Protein AF-A0A7R9VWK7-F1 (afdb_monomer_lite)

InterPro domains:
  IPR014729 Rossmann-like alpha/beta/alpha sandwich fold [G3DSA:3.40.50.620] (29-105)

Secondary structure (DSSP, 8-state):
------TTTS-----------S-----PBPTTTSSSBP-EE-TTT--EE-HHHHHHHHHHHHHHHHHHHT---TTB-------S-HHHHHHHHHHHHHHHHH--B-

Foldseek 3Di:
DDPPDQPQVVDDDDDDDDDDDDDDPPQDAFSHPSPHGFDDADPVRRGGHHPVVVLVVVLVVLVCVCVVVVVFAQADADDQDAPPDPVSVVNVVSVVVVCVVPVGYD

Structure (mmCIF, N/CA/C/O backbone):
data_AF-A0A7R9VWK7-F1
#
_entry.id   AF-A0A7R9VWK7-F1
#
loop_
_atom_site.group_PDB
_atom_site.id
_atom_site.type_symbol
_atom_site.label_atom_id
_atom_site.label_alt_id
_atom_site.label_comp_id
_atom_site.label_asym_id
_atom_site.label_entity_id
_atom_site.label_seq_id
_atom_site.pdbx_PDB_ins_code
_atom_site.Cartn_x
_atom_site.Cartn_y
_atom_site.Cartn_z
_atom_site.occupancy
_atom_site.B_iso_or_equiv
_atom_site.auth_seq_id
_atom_site.auth_comp_id
_atom_site.auth_asym_id
_atom_site.auth_atom_id
_atom_site.pdbx_PDB_model_num
ATOM 1 N N . LYS A 1 1 ? 10.349 -20.720 6.430 1.00 35.84 1 LYS A N 1
ATOM 2 C CA . LYS A 1 1 ? 9.315 -21.236 5.499 1.00 35.84 1 LYS A CA 1
ATOM 3 C C . LYS A 1 1 ? 9.645 -20.675 4.122 1.00 35.84 1 LYS A C 1
ATOM 5 O O . LYS A 1 1 ? 10.107 -19.545 4.084 1.00 35.84 1 LYS A O 1
ATOM 10 N N . GLY A 1 2 ? 9.609 -21.522 3.091 1.00 35.81 2 GLY A N 1
ATOM 11 C CA . GLY A 1 2 ? 10.430 -21.427 1.878 1.00 35.81 2 GLY A CA 1
ATOM 12 C C . GLY A 1 2 ? 10.436 -20.064 1.190 1.00 35.81 2 GLY A C 1
ATOM 13 O O . GLY A 1 2 ? 9.394 -19.565 0.791 1.00 35.81 2 GLY A O 1
ATOM 14 N N . SER A 1 3 ? 11.625 -19.485 1.039 1.00 39.44 3 SER A N 1
ATOM 15 C CA . SER A 1 3 ? 11.866 -18.391 0.107 1.00 39.44 3 SER A CA 1
ATOM 16 C C . SER A 1 3 ? 11.981 -18.995 -1.291 1.00 39.44 3 SER A C 1
ATOM 18 O O . SER A 1 3 ? 13.082 -19.320 -1.742 1.00 39.44 3 SER A O 1
ATOM 20 N N . GLU A 1 4 ? 10.845 -19.223 -1.946 1.00 46.38 4 GLU A N 1
ATOM 21 C CA . GLU A 1 4 ? 10.832 -19.404 -3.396 1.00 46.38 4 GLU A CA 1
ATOM 22 C C . GLU A 1 4 ? 11.486 -18.159 -4.001 1.00 46.38 4 GLU A C 1
ATOM 24 O O . GLU A 1 4 ? 11.024 -17.035 -3.792 1.00 46.38 4 GLU A O 1
ATOM 29 N N . LEU A 1 5 ? 12.646 -18.339 -4.641 1.00 49.25 5 LEU A N 1
ATOM 30 C CA . LEU A 1 5 ? 13.332 -17.223 -5.274 1.00 49.25 5 LEU A CA 1
ATOM 31 C C . LEU A 1 5 ? 12.431 -16.677 -6.387 1.00 49.25 5 LEU A C 1
ATOM 33 O O . LEU A 1 5 ? 11.918 -17.464 -7.183 1.00 49.25 5 LEU A O 1
ATOM 37 N N . PRO A 1 6 ? 12.255 -15.351 -6.476 1.00 50.25 6 PRO A N 1
ATOM 38 C CA . PRO A 1 6 ? 11.456 -14.752 -7.525 1.00 50.25 6 PRO A CA 1
ATOM 39 C C . PRO A 1 6 ? 12.010 -15.112 -8.916 1.00 50.25 6 PRO A C 1
ATOM 41 O O . PRO A 1 6 ? 13.232 -15.235 -9.077 1.00 50.25 6 PRO A O 1
ATOM 44 N N . PRO A 1 7 ? 11.145 -15.202 -9.946 1.00 53.53 7 PRO A N 1
ATOM 45 C CA . PRO A 1 7 ? 11.507 -15.663 -11.293 1.00 53.53 7 PRO A CA 1
ATOM 46 C C . PRO A 1 7 ? 12.685 -14.913 -11.937 1.00 53.53 7 PRO A C 1
ATOM 48 O O . PRO A 1 7 ? 13.352 -15.423 -12.835 1.00 53.53 7 PRO A O 1
ATOM 51 N N . CYS A 1 8 ? 12.965 -13.692 -11.475 1.00 54.19 8 CYS A N 1
ATOM 52 C CA . CYS A 1 8 ? 14.045 -12.840 -11.964 1.00 54.19 8 CYS A CA 1
ATOM 53 C C . CYS A 1 8 ? 15.436 -13.173 -11.422 1.00 54.19 8 CYS A C 1
ATOM 55 O O . CYS A 1 8 ? 16.420 -12.795 -12.052 1.00 54.19 8 CYS A O 1
ATOM 57 N N . LEU A 1 9 ? 15.530 -13.851 -10.275 1.00 52.72 9 LEU A N 1
ATOM 58 C CA . LEU A 1 9 ? 16.797 -14.343 -9.727 1.00 52.72 9 LEU A CA 1
ATOM 59 C C . LEU A 1 9 ? 17.155 -15.727 -10.289 1.00 52.72 9 LEU A C 1
ATOM 61 O O . LEU A 1 9 ? 18.248 -16.221 -10.037 1.00 52.72 9 LEU A O 1
ATOM 65 N N . GLN A 1 10 ? 16.248 -16.343 -11.055 1.00 52.50 10 GLN A N 1
ATOM 66 C CA . GLN A 1 10 ? 16.394 -17.699 -11.591 1.00 52.50 10 GLN A CA 1
ATOM 67 C C . GLN A 1 10 ? 16.706 -17.754 -13.093 1.00 52.50 10 GLN A C 1
ATOM 69 O O . GLN A 1 10 ? 16.995 -18.834 -13.605 1.00 52.50 10 GLN A O 1
ATOM 74 N N . ARG A 1 11 ? 16.651 -16.637 -13.827 1.00 48.00 11 ARG A N 1
ATOM 75 C CA . ARG A 1 11 ? 16.864 -16.644 -15.281 1.00 48.00 11 ARG A CA 1
ATOM 76 C C . ARG A 1 11 ? 17.808 -15.547 -15.741 1.00 48.00 11 ARG A C 1
ATOM 78 O O . ARG A 1 11 ? 17.433 -14.387 -15.891 1.00 48.00 11 ARG A O 1
ATOM 85 N N . GLU A 1 12 ? 19.018 -15.974 -16.073 1.00 51.81 12 GLU A N 1
ATOM 86 C CA . GLU A 1 12 ? 19.804 -15.331 -17.115 1.00 51.81 12 GLU A CA 1
ATOM 87 C C . GLU A 1 12 ? 19.197 -15.728 -18.476 1.00 51.81 12 GLU A C 1
ATOM 89 O O . GLU A 1 12 ? 18.876 -16.893 -18.688 1.00 51.81 12 GLU A O 1
ATOM 94 N N . HIS A 1 13 ? 19.070 -14.756 -19.385 1.00 48.81 13 HIS A N 1
ATOM 95 C CA . HIS A 1 13 ? 18.682 -14.889 -20.802 1.00 48.81 13 HIS A CA 1
ATOM 96 C C . HIS A 1 13 ? 17.190 -15.098 -21.139 1.00 48.81 13 HIS A C 1
ATOM 98 O O . HIS A 1 13 ? 16.689 -16.216 -21.137 1.00 48.81 13 HIS A O 1
ATOM 104 N N . GLN A 1 14 ? 16.509 -14.025 -21.578 1.00 42.03 14 GLN A N 1
ATOM 105 C CA . GLN A 1 14 ? 16.164 -13.813 -23.004 1.00 42.03 14 GLN A CA 1
ATOM 106 C C . GLN A 1 14 ? 15.502 -12.430 -23.228 1.00 42.03 14 GLN A C 1
ATOM 108 O O . GLN A 1 14 ? 14.671 -12.024 -22.415 1.00 42.03 14 GLN A O 1
ATOM 113 N N . PRO A 1 15 ? 15.840 -11.688 -24.303 1.00 46.00 15 PRO A N 1
ATOM 114 C CA . PRO A 1 15 ? 15.270 -10.374 -24.576 1.00 46.00 15 PRO A CA 1
ATOM 115 C C . PRO A 1 15 ? 13.939 -10.507 -25.330 1.00 46.00 15 PRO A C 1
ATOM 117 O O . PRO A 1 15 ? 13.871 -11.119 -26.394 1.00 46.00 15 PRO A O 1
ATOM 120 N N . VAL A 1 16 ? 12.877 -9.905 -24.795 1.00 47.22 16 VAL A N 1
ATOM 121 C CA . VAL A 1 16 ? 11.613 -9.703 -25.516 1.00 47.22 16 VAL A CA 1
ATOM 122 C C . VAL A 1 16 ? 11.771 -8.519 -26.467 1.00 47.22 16 VAL A C 1
ATOM 124 O O . VAL A 1 16 ? 11.961 -7.379 -26.048 1.00 47.22 16 VAL A O 1
ATOM 127 N N . ALA A 1 17 ? 11.734 -8.821 -27.761 1.00 46.00 17 ALA A N 1
ATOM 128 C CA . ALA A 1 17 ? 11.810 -7.868 -28.854 1.00 46.00 17 ALA A CA 1
A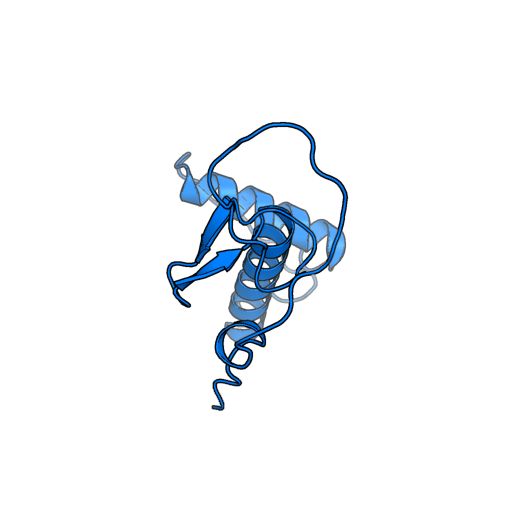TOM 129 C C . ALA A 1 17 ? 10.537 -7.011 -28.939 1.00 46.00 17 ALA A C 1
ATOM 131 O O . ALA A 1 17 ? 9.459 -7.557 -29.169 1.00 46.00 17 ALA A O 1
ATOM 132 N N . ARG A 1 18 ? 10.676 -5.682 -28.821 1.00 44.88 18 ARG A N 1
ATOM 133 C CA . ARG A 1 18 ? 9.790 -4.666 -29.421 1.00 44.88 18 ARG A CA 1
ATOM 134 C C . ARG A 1 18 ? 10.606 -3.415 -29.783 1.00 44.88 18 ARG A C 1
ATOM 136 O O . ARG A 1 18 ? 11.588 -3.102 -29.118 1.00 44.88 18 ARG A O 1
ATOM 143 N N . GLU A 1 19 ? 10.213 -2.800 -30.894 1.00 43.78 19 GLU A N 1
ATOM 144 C CA . GLU A 1 19 ? 10.957 -1.922 -31.816 1.00 43.78 19 GLU A CA 1
ATOM 145 C C . GLU A 1 19 ? 11.718 -0.712 -31.218 1.00 43.78 19 GLU A C 1
ATOM 147 O O . GLU A 1 19 ? 11.338 -0.188 -30.168 1.00 43.78 19 GLU A O 1
ATOM 152 N N . PRO A 1 20 ? 12.787 -0.227 -31.894 1.00 53.62 20 PRO A N 1
ATOM 153 C CA . PRO A 1 20 ? 13.665 0.815 -31.382 1.00 53.62 20 PRO A CA 1
ATOM 154 C C . PRO A 1 20 ? 13.166 2.209 -31.782 1.00 53.62 20 PRO A C 1
ATOM 156 O O . PRO A 1 20 ? 13.239 2.604 -32.942 1.00 53.62 20 PRO A O 1
ATOM 159 N N . SER A 1 21 ? 12.740 3.011 -30.809 1.00 41.78 21 SER A N 1
ATOM 160 C CA . SER A 1 21 ? 12.761 4.465 -30.966 1.00 41.78 21 SER A CA 1
ATOM 161 C C . SER A 1 21 ? 13.245 5.127 -29.680 1.00 41.78 21 SER A C 1
ATOM 163 O O . SER A 1 21 ? 12.676 4.936 -28.608 1.00 41.78 21 SER A O 1
ATOM 165 N N . ALA A 1 22 ? 14.319 5.900 -29.841 1.00 44.16 22 ALA A N 1
ATOM 166 C CA . ALA A 1 22 ? 14.987 6.773 -28.880 1.00 44.16 22 ALA A CA 1
ATOM 167 C C . ALA A 1 22 ? 15.871 6.116 -27.792 1.00 44.16 22 ALA A C 1
ATOM 169 O O . ALA A 1 22 ? 15.443 5.621 -26.752 1.00 44.16 22 ALA A O 1
ATOM 170 N N . MET A 1 23 ? 17.170 6.234 -28.064 1.00 45.72 23 MET A N 1
ATOM 171 C CA . MET A 1 23 ? 18.351 6.045 -27.225 1.00 45.72 23 MET A CA 1
ATOM 172 C C . MET A 1 23 ? 18.188 6.607 -25.794 1.00 45.72 23 MET A C 1
ATOM 174 O O . MET A 1 23 ? 18.311 7.805 -25.559 1.00 45.72 23 MET A O 1
ATOM 178 N N . ALA A 1 24 ? 17.938 5.726 -24.825 1.00 47.62 24 ALA A N 1
ATOM 179 C CA . ALA A 1 24 ? 17.998 5.994 -23.385 1.00 47.62 24 ALA A CA 1
ATOM 180 C C . ALA A 1 24 ? 18.632 4.769 -22.692 1.00 47.62 24 ALA A C 1
ATOM 182 O O . ALA A 1 24 ? 18.458 3.656 -23.195 1.00 47.62 24 ALA A O 1
ATOM 183 N N . PRO A 1 25 ? 19.370 4.928 -21.573 1.00 44.16 25 PRO A N 1
ATOM 184 C CA . PRO A 1 25 ? 20.126 3.838 -20.952 1.00 44.16 25 PRO A CA 1
ATOM 185 C C . PRO A 1 25 ? 19.207 2.646 -20.673 1.00 44.16 25 PRO A C 1
ATOM 187 O O . PRO A 1 25 ? 18.051 2.850 -20.297 1.00 44.16 25 PRO A O 1
ATOM 190 N N . THR A 1 26 ? 19.712 1.425 -20.890 1.00 56.44 26 THR A N 1
ATOM 191 C CA . THR A 1 26 ? 19.028 0.127 -20.723 1.00 56.44 26 THR A CA 1
ATOM 192 C C . THR A 1 26 ? 18.221 0.077 -19.431 1.00 56.44 26 THR A C 1
ATOM 194 O O . THR A 1 26 ? 18.705 -0.332 -18.373 1.00 56.44 26 THR A O 1
ATOM 197 N N . ALA A 1 27 ? 16.975 0.530 -19.505 1.00 62.69 27 ALA A N 1
ATOM 198 C CA . ALA A 1 27 ? 16.072 0.516 -18.378 1.00 62.69 27 ALA A CA 1
ATOM 199 C C . ALA A 1 27 ? 15.669 -0.936 -18.164 1.00 62.69 27 ALA A C 1
ATOM 201 O O . ALA A 1 27 ? 15.006 -1.532 -19.012 1.00 62.69 27 ALA A O 1
ATOM 202 N N . ARG A 1 28 ? 16.118 -1.504 -17.045 1.00 76.88 28 ARG A N 1
ATOM 203 C CA . ARG A 1 28 ? 15.762 -2.861 -16.627 1.00 76.88 28 ARG A CA 1
ATOM 204 C C . ARG A 1 28 ? 14.234 -2.991 -16.628 1.00 76.88 28 ARG A C 1
ATOM 206 O O . ARG A 1 28 ? 13.539 -2.082 -16.177 1.00 76.88 28 ARG A O 1
ATOM 213 N N . LEU A 1 29 ? 13.715 -4.098 -17.149 1.00 85.25 29 LEU A N 1
ATOM 214 C CA . LEU A 1 29 ? 12.289 -4.420 -17.089 1.00 85.25 29 LEU A CA 1
ATOM 215 C C . LEU A 1 29 ? 11.919 -4.907 -15.682 1.00 85.25 29 LEU A C 1
ATOM 217 O O . LEU A 1 29 ? 12.782 -5.307 -14.898 1.00 85.25 29 LEU A O 1
ATOM 221 N N . CYS A 1 30 ? 10.635 -4.830 -15.348 1.00 84.94 30 CYS A N 1
ATOM 222 C CA . CYS A 1 30 ? 10.105 -5.313 -14.083 1.00 84.94 30 CYS A CA 1
ATOM 223 C C . CYS A 1 30 ? 10.320 -6.822 -13.949 1.00 84.94 30 CYS A C 1
ATOM 225 O O . CYS A 1 30 ? 9.947 -7.578 -14.838 1.00 84.94 30 CYS A O 1
ATOM 227 N N . CYS A 1 31 ? 10.832 -7.268 -12.804 1.00 82.62 31 CYS A N 1
ATOM 228 C CA . CYS A 1 31 ? 11.014 -8.689 -12.522 1.00 82.62 31 CYS A CA 1
ATOM 229 C C . CYS A 1 31 ? 9.720 -9.498 -12.368 1.00 82.62 31 CYS A C 1
ATOM 231 O O . CYS A 1 31 ? 9.758 -10.711 -12.533 1.00 82.62 31 CYS A O 1
ATOM 233 N N . ILE A 1 32 ? 8.610 -8.844 -12.015 1.00 83.56 32 ILE A N 1
ATOM 234 C CA . ILE A 1 32 ? 7.328 -9.501 -11.739 1.00 83.56 32 ILE A CA 1
ATOM 235 C C . ILE A 1 32 ? 6.539 -9.686 -13.035 1.00 83.56 32 ILE A C 1
ATOM 237 O O . ILE A 1 32 ? 6.110 -10.793 -13.332 1.00 83.56 32 ILE A O 1
ATOM 241 N N . CYS A 1 33 ? 6.350 -8.614 -13.816 1.00 83.19 33 CY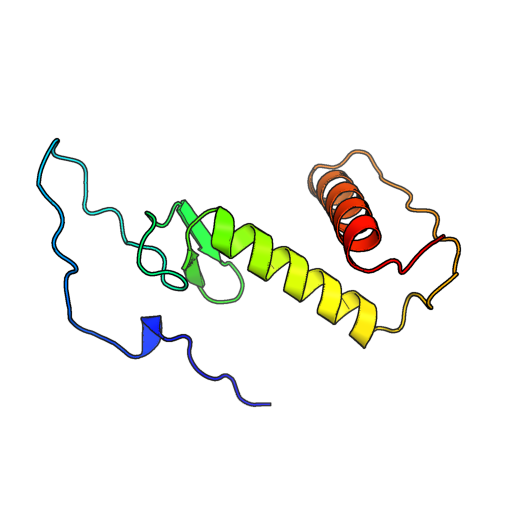S A N 1
ATOM 242 C CA . CYS A 1 33 ? 5.559 -8.688 -15.046 1.00 83.19 33 CYS A CA 1
ATOM 243 C C . CYS A 1 33 ? 6.380 -8.830 -16.331 1.00 83.19 33 CYS A C 1
ATOM 245 O O . CYS A 1 33 ? 5.810 -9.182 -17.351 1.00 83.19 33 CYS A O 1
ATOM 247 N N . GLY A 1 34 ? 7.677 -8.507 -16.343 1.00 80.69 34 GLY A N 1
ATOM 248 C CA . GLY A 1 34 ? 8.515 -8.562 -17.551 1.00 80.69 34 GLY A CA 1
ATOM 249 C C . GLY A 1 34 ? 8.164 -7.554 -18.658 1.00 80.69 34 GLY A C 1
ATOM 250 O O . GLY A 1 34 ? 8.939 -7.397 -19.592 1.00 80.69 34 GLY A O 1
ATOM 251 N N . GLU A 1 35 ? 7.040 -6.844 -18.555 1.00 80.69 35 GLU A N 1
ATOM 252 C CA . GLU A 1 35 ? 6.515 -5.982 -19.622 1.00 80.69 35 GLU A CA 1
ATOM 253 C C . GLU A 1 35 ? 6.849 -4.497 -19.424 1.00 80.69 35 GLU A C 1
ATOM 255 O O . GLU A 1 35 ? 7.204 -3.790 -20.365 1.00 80.69 35 GLU A O 1
ATOM 260 N N . ALA A 1 36 ? 6.742 -4.000 -18.190 1.00 83.94 36 ALA A N 1
ATOM 261 C CA . ALA A 1 36 ? 6.921 -2.584 -17.881 1.00 83.94 36 ALA A CA 1
ATOM 262 C C . ALA A 1 36 ? 8.356 -2.270 -17.434 1.00 83.94 36 ALA A C 1
ATOM 264 O O . ALA A 1 36 ? 9.014 -3.090 -16.794 1.00 83.94 36 ALA A O 1
ATOM 265 N N . ARG A 1 37 ? 8.828 -1.040 -17.686 1.00 85.94 37 ARG A N 1
ATOM 266 C CA . ARG A 1 37 ? 10.126 -0.560 -17.174 1.00 85.94 37 ARG A CA 1
ATOM 267 C C . ARG A 1 37 ? 10.121 -0.576 -15.642 1.00 85.94 37 ARG A C 1
ATOM 269 O O . ARG A 1 37 ? 9.180 -0.085 -15.010 1.00 85.94 37 ARG A O 1
ATOM 276 N N . ALA A 1 38 ? 11.172 -1.129 -15.044 1.00 85.69 38 ALA A N 1
ATOM 277 C CA . ALA A 1 38 ? 11.365 -1.069 -13.606 1.00 85.69 38 ALA A CA 1
ATOM 278 C C . ALA A 1 38 ? 11.582 0.388 -13.187 1.00 85.69 38 ALA A C 1
ATOM 280 O O . ALA A 1 38 ? 12.395 1.105 -13.768 1.00 85.69 38 ALA A O 1
ATOM 281 N N . ALA A 1 39 ? 10.825 0.820 -12.185 1.00 85.94 39 ALA A N 1
ATOM 282 C CA . ALA A 1 39 ? 10.827 2.195 -11.702 1.00 85.94 39 ALA A CA 1
ATOM 283 C C . ALA A 1 39 ? 11.485 2.321 -10.325 1.00 85.94 39 ALA A C 1
ATOM 285 O O . ALA A 1 39 ? 11.892 3.412 -9.940 1.00 85.94 39 ALA A O 1
ATOM 286 N N . LEU A 1 40 ? 11.546 1.225 -9.566 1.00 86.56 40 LEU A N 1
ATOM 287 C CA . LEU A 1 40 ? 11.960 1.237 -8.170 1.00 86.56 40 LEU A CA 1
ATOM 288 C C . LEU A 1 40 ? 12.482 -0.134 -7.732 1.00 86.56 40 LEU A C 1
ATOM 290 O O . LEU A 1 40 ? 12.155 -1.165 -8.326 1.00 86.56 40 LEU A O 1
ATOM 294 N N . ARG A 1 41 ? 13.341 -0.123 -6.709 1.00 84.12 41 ARG A N 1
ATOM 295 C CA . ARG A 1 41 ? 13.915 -1.323 -6.094 1.00 84.12 41 ARG A CA 1
ATOM 296 C C . ARG A 1 41 ? 13.236 -1.593 -4.765 1.00 84.12 41 ARG A C 1
ATOM 298 O O . ARG A 1 41 ? 13.152 -0.695 -3.930 1.00 84.12 41 ARG A O 1
ATOM 305 N N . ARG A 1 42 ? 12.757 -2.818 -4.566 1.00 81.88 42 ARG A N 1
ATOM 306 C CA . ARG A 1 42 ? 12.128 -3.215 -3.305 1.00 81.88 42 ARG A CA 1
ATOM 307 C C . ARG A 1 42 ? 13.193 -3.306 -2.206 1.00 81.88 42 ARG A C 1
ATOM 309 O O . ARG A 1 42 ? 14.189 -3.990 -2.416 1.00 81.88 42 ARG A O 1
ATOM 316 N N . PRO A 1 43 ? 13.003 -2.680 -1.033 1.00 75.81 43 PRO A N 1
ATOM 317 C CA . PRO A 1 43 ? 14.008 -2.694 0.031 1.00 75.81 43 PRO A CA 1
ATOM 318 C C . PRO A 1 43 ? 14.151 -4.062 0.717 1.00 75.81 43 PRO A C 1
ATOM 320 O O . PRO A 1 43 ? 15.238 -4.392 1.171 1.00 75.81 43 PRO A O 1
ATOM 323 N N . LYS A 1 44 ? 13.080 -4.872 0.771 1.00 72.88 44 LYS A N 1
ATOM 324 C CA . LYS A 1 44 ? 13.113 -6.215 1.383 1.00 72.88 44 LYS A CA 1
ATOM 325 C C . LYS A 1 44 ? 13.814 -7.264 0.512 1.00 72.88 44 LYS A C 1
ATOM 327 O O . LYS A 1 44 ? 14.502 -8.128 1.037 1.00 72.88 44 LYS A O 1
ATOM 332 N N . THR A 1 45 ? 13.618 -7.205 -0.805 1.00 76.19 45 THR A N 1
ATOM 333 C CA . THR A 1 45 ? 14.031 -8.265 -1.745 1.00 76.19 45 THR A CA 1
ATOM 334 C C . THR A 1 45 ? 15.071 -7.805 -2.771 1.00 76.19 45 THR A C 1
ATOM 336 O O . THR A 1 45 ? 15.563 -8.612 -3.551 1.00 76.19 45 THR A O 1
ATOM 339 N N . PHE A 1 46 ? 15.411 -6.510 -2.793 1.00 79.00 46 PHE A N 1
ATOM 340 C CA . PHE A 1 46 ? 16.289 -5.856 -3.780 1.00 79.00 46 PHE A CA 1
ATOM 341 C C . PHE A 1 46 ? 15.843 -5.996 -5.246 1.00 79.00 46 PHE A C 1
ATOM 343 O O . PHE A 1 46 ? 16.584 -5.684 -6.180 1.00 79.00 46 PHE A O 1
ATOM 350 N N . GLU A 1 47 ? 14.593 -6.392 -5.460 1.00 81.25 47 GLU A N 1
ATOM 351 C CA . GLU A 1 47 ? 14.011 -6.621 -6.774 1.00 81.25 47 GLU A CA 1
ATOM 352 C C . GLU A 1 47 ? 13.667 -5.323 -7.508 1.00 81.25 47 GLU A C 1
ATOM 354 O O . GLU A 1 47 ? 13.137 -4.380 -6.920 1.00 81.25 47 GLU A O 1
ATOM 359 N N . GLN A 1 48 ? 13.908 -5.292 -8.819 1.00 84.88 48 GLN A N 1
ATOM 360 C CA . GLN A 1 48 ? 13.567 -4.164 -9.690 1.00 84.88 48 GLN A CA 1
ATOM 361 C C . GLN A 1 48 ? 12.155 -4.330 -10.252 1.00 84.88 48 GLN A C 1
ATOM 363 O O . GLN A 1 48 ? 11.919 -5.160 -11.129 1.00 84.88 48 GLN A O 1
ATOM 368 N N . VAL A 1 49 ? 11.217 -3.513 -9.782 1.00 88.69 49 VAL A N 1
ATOM 369 C CA . VAL A 1 49 ? 9.792 -3.629 -10.116 1.00 88.69 49 VAL A CA 1
ATOM 370 C C . VAL A 1 49 ? 9.244 -2.351 -10.746 1.00 88.69 49 VAL A C 1
ATOM 372 O O . VAL A 1 49 ? 9.759 -1.250 -10.535 1.00 88.69 49 VAL A O 1
ATOM 375 N N . CYS A 1 50 ? 8.192 -2.483 -11.554 1.00 89.81 50 CYS A N 1
ATOM 376 C CA . CYS A 1 50 ? 7.414 -1.338 -12.017 1.00 89.81 50 CYS A CA 1
ATOM 377 C C . CYS A 1 50 ? 6.487 -0.833 -10.896 1.00 89.81 50 CYS A C 1
ATOM 379 O O . CYS A 1 50 ? 6.240 -1.528 -9.909 1.00 89.81 50 CYS A O 1
ATOM 381 N N . ARG A 1 51 ? 5.936 0.375 -11.066 1.00 87.81 51 ARG A N 1
ATOM 382 C CA . ARG A 1 51 ? 5.025 0.989 -10.082 1.00 87.81 51 ARG A CA 1
ATOM 383 C C . ARG A 1 51 ? 3.789 0.126 -9.804 1.00 87.81 51 ARG A C 1
ATOM 385 O O . ARG A 1 51 ? 3.441 -0.068 -8.650 1.00 87.81 51 ARG A O 1
ATOM 392 N N . GLY A 1 52 ? 3.164 -0.431 -10.844 1.00 87.31 52 GLY A N 1
ATOM 393 C CA . GLY A 1 52 ? 1.946 -1.238 -10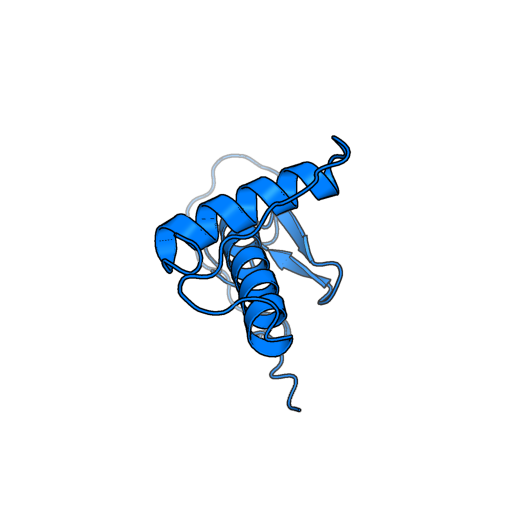.700 1.00 87.31 52 GLY A CA 1
ATOM 394 C C . GLY A 1 52 ? 2.167 -2.526 -9.905 1.00 87.31 52 GLY A C 1
ATOM 395 O O . GLY A 1 52 ? 1.422 -2.808 -8.971 1.00 87.31 52 GLY A O 1
ATOM 396 N N . CYS A 1 53 ? 3.225 -3.277 -10.227 1.00 86.56 53 CYS A N 1
ATOM 397 C CA . CYS A 1 53 ? 3.576 -4.484 -9.478 1.00 86.56 53 CYS A CA 1
ATOM 398 C C . CYS A 1 53 ? 3.977 -4.169 -8.035 1.00 86.56 53 CYS A C 1
ATOM 400 O O . CYS A 1 53 ? 3.685 -4.955 -7.142 1.00 86.56 53 CYS A O 1
ATOM 402 N N . PHE A 1 54 ? 4.603 -3.016 -7.794 1.00 88.38 54 PHE A N 1
ATOM 403 C CA . PHE A 1 54 ? 4.907 -2.573 -6.439 1.00 88.38 54 PHE A CA 1
ATOM 404 C C . PHE A 1 54 ? 3.661 -2.264 -5.623 1.00 88.38 54 PHE A C 1
ATOM 406 O O . PHE A 1 54 ? 3.581 -2.736 -4.498 1.00 88.38 54 PHE A O 1
ATOM 413 N N . TYR A 1 55 ? 2.694 -1.523 -6.174 1.00 86.88 55 TYR A N 1
ATOM 414 C CA . TYR A 1 55 ? 1.455 -1.227 -5.453 1.00 86.88 55 TYR A CA 1
ATOM 415 C C . TYR A 1 55 ? 0.706 -2.504 -5.082 1.00 86.88 55 TYR A C 1
ATOM 417 O O . TYR A 1 55 ? 0.322 -2.647 -3.931 1.00 86.88 55 TYR A O 1
ATOM 425 N N . ARG A 1 56 ? 0.596 -3.465 -6.009 1.00 85.81 56 ARG A N 1
ATOM 426 C CA . ARG A 1 56 ? -0.033 -4.767 -5.728 1.00 85.81 56 ARG A CA 1
ATOM 427 C C . ARG A 1 56 ? 0.704 -5.539 -4.637 1.00 85.81 56 ARG A C 1
ATOM 429 O O . ARG A 1 56 ? 0.109 -5.864 -3.625 1.00 85.81 56 ARG A O 1
ATOM 436 N N . ALA A 1 57 ? 2.013 -5.742 -4.796 1.00 86.38 57 ALA A N 1
ATOM 437 C CA . ALA A 1 57 ? 2.805 -6.464 -3.801 1.00 86.38 57 ALA A CA 1
ATOM 438 C C . ALA A 1 57 ? 2.789 -5.774 -2.425 1.00 86.38 57 ALA A C 1
ATOM 440 O O . ALA A 1 57 ? 2.830 -6.438 -1.397 1.0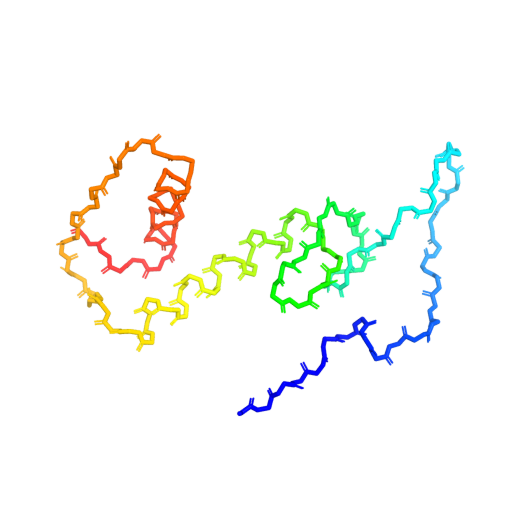0 86.38 57 ALA A O 1
ATOM 441 N N . PHE A 1 58 ? 2.744 -4.441 -2.395 1.00 86.38 58 PHE A N 1
ATOM 442 C CA . PHE A 1 58 ? 2.630 -3.671 -1.162 1.00 86.38 58 PHE A CA 1
ATOM 443 C C . PHE A 1 58 ? 1.249 -3.828 -0.510 1.00 86.38 58 PHE A C 1
ATOM 445 O O . PHE A 1 58 ? 1.176 -4.070 0.691 1.00 86.38 58 PHE A O 1
ATOM 452 N N . GLU A 1 59 ? 0.169 -3.721 -1.287 1.00 85.56 59 GLU A N 1
ATOM 453 C CA . GLU A 1 59 ? -1.206 -3.967 -0.831 1.00 85.56 59 GLU A CA 1
ATOM 454 C C . GLU A 1 59 ? -1.362 -5.389 -0.266 1.00 85.56 59 GLU A C 1
ATOM 456 O O . GLU A 1 59 ? -1.929 -5.552 0.815 1.00 85.56 59 GLU A O 1
ATOM 461 N N . ASP A 1 60 ? -0.791 -6.391 -0.940 1.00 85.00 60 ASP A N 1
ATOM 462 C CA . ASP A 1 60 ? -0.822 -7.795 -0.516 1.00 85.00 60 ASP A CA 1
ATOM 463 C C . ASP A 1 60 ? -0.043 -8.022 0.790 1.00 85.00 60 ASP A C 1
ATOM 465 O O . ASP A 1 60 ? -0.554 -8.665 1.705 1.00 85.00 60 ASP A O 1
ATOM 469 N N . GLU A 1 61 ? 1.158 -7.449 0.938 1.00 86.88 61 GLU A N 1
ATOM 470 C CA . GLU A 1 61 ? 1.927 -7.537 2.192 1.00 86.88 61 GLU A CA 1
ATOM 471 C C . GLU A 1 61 ? 1.192 -6.886 3.371 1.00 86.88 61 GLU A C 1
ATOM 473 O O . GLU A 1 61 ? 1.225 -7.394 4.499 1.00 86.88 61 GLU A O 1
ATOM 478 N N . VAL A 1 62 ? 0.534 -5.749 3.126 1.00 84.75 62 VAL A N 1
ATOM 479 C CA . VAL A 1 62 ? -0.289 -5.072 4.133 1.00 84.75 62 VAL A CA 1
ATOM 480 C C . VAL A 1 62 ? -1.481 -5.952 4.504 1.00 84.75 62 VAL A C 1
ATOM 482 O O . VAL A 1 62 ? -1.741 -6.144 5.692 1.00 84.75 62 VAL A O 1
ATOM 485 N N . HIS A 1 63 ? -2.163 -6.537 3.519 1.00 83.31 63 HIS A N 1
ATOM 486 C CA . HIS A 1 63 ? -3.267 -7.463 3.751 1.00 83.31 63 HIS A CA 1
ATOM 487 C C . HIS A 1 63 ? -2.838 -8.683 4.578 1.00 83.31 63 HIS A C 1
ATOM 489 O O . HIS A 1 63 ? -3.469 -8.982 5.594 1.00 83.31 63 HIS A O 1
ATOM 495 N N . GLU A 1 64 ? -1.742 -9.345 4.203 1.00 85.31 64 GLU A N 1
ATOM 496 C CA . GLU A 1 64 ? -1.209 -10.504 4.925 1.00 85.31 64 GLU A CA 1
ATOM 497 C C . GLU A 1 64 ? -0.835 -10.142 6.365 1.00 85.31 64 GLU A C 1
ATOM 499 O O . GLU A 1 64 ? -1.156 -10.881 7.294 1.00 85.31 64 GLU A O 1
ATOM 504 N N . THR A 1 65 ? -0.226 -8.973 6.580 1.00 86.69 65 THR A N 1
ATOM 505 C CA . THR A 1 65 ? 0.121 -8.501 7.928 1.00 86.69 65 THR A CA 1
ATOM 506 C C . THR A 1 65 ? -1.131 -8.277 8.781 1.00 86.69 65 THR A C 1
ATOM 508 O O . THR A 1 65 ? -1.161 -8.665 9.950 1.00 86.69 65 THR A O 1
ATOM 511 N N . ILE A 1 66 ? -2.186 -7.684 8.217 1.00 82.12 66 ILE A N 1
ATOM 512 C CA . ILE A 1 66 ? -3.455 -7.435 8.920 1.00 82.12 66 ILE A CA 1
ATOM 513 C C . ILE A 1 66 ? -4.162 -8.749 9.269 1.00 82.12 66 ILE A C 1
ATOM 515 O O . ILE A 1 66 ? -4.589 -8.938 10.408 1.00 82.12 66 ILE A O 1
ATOM 519 N N . VAL A 1 67 ? -4.266 -9.671 8.309 1.00 82.25 67 VAL A N 1
ATOM 520 C CA . VAL A 1 67 ? -4.926 -10.970 8.517 1.00 82.25 67 VAL A CA 1
ATOM 521 C C . VAL A 1 67 ? -4.115 -11.846 9.468 1.00 82.25 67 VAL A C 1
ATOM 523 O O . VAL A 1 67 ? -4.680 -12.442 10.381 1.00 82.25 67 VAL A O 1
ATOM 526 N N . GLY A 1 68 ? -2.794 -11.889 9.299 1.00 82.50 68 GLY A N 1
ATOM 527 C CA . GLY A 1 68 ? -1.886 -12.675 10.132 1.00 82.50 68 GLY A CA 1
ATOM 528 C C . GLY A 1 68 ? -1.790 -12.169 11.571 1.00 82.50 68 GLY A C 1
ATOM 529 O O . GLY A 1 68 ? -1.647 -12.973 12.489 1.00 82.50 68 GLY A O 1
ATOM 530 N N . SER A 1 69 ? -1.917 -10.857 11.789 1.00 82.81 69 SER A N 1
ATOM 531 C CA . SER A 1 69 ? -2.019 -10.285 13.140 1.00 82.81 69 SER A CA 1
ATOM 532 C C . SER A 1 69 ? -3.409 -10.443 13.761 1.00 82.81 69 SER A C 1
ATOM 534 O O . SER A 1 69 ? -3.548 -10.268 14.970 1.00 82.81 69 SER A O 1
ATOM 536 N N . GLY A 1 70 ? -4.436 -10.777 12.967 1.00 75.19 70 GLY A N 1
ATOM 537 C CA . GLY A 1 70 ? -5.817 -10.898 13.437 1.00 75.19 70 GLY A CA 1
ATOM 538 C C . GLY A 1 70 ? -6.361 -9.596 14.028 1.00 75.19 70 GLY A C 1
ATOM 539 O O . GLY A 1 70 ? -7.230 -9.637 14.898 1.00 75.19 70 GLY A O 1
ATOM 540 N N . MET A 1 71 ? -5.818 -8.451 13.596 1.00 71.69 71 MET A N 1
ATOM 541 C CA . MET A 1 71 ? -6.061 -7.154 14.234 1.00 71.69 71 MET A CA 1
ATOM 542 C C . MET A 1 71 ? -7.504 -6.666 14.048 1.00 71.69 71 MET A C 1
ATOM 544 O O . MET A 1 71 ? -7.995 -5.908 14.881 1.00 71.69 71 MET A O 1
ATOM 548 N N . PHE A 1 72 ? -8.184 -7.122 12.989 1.00 72.00 72 PHE A N 1
ATOM 549 C CA . PHE A 1 72 ? -9.566 -6.765 12.667 1.00 72.00 72 PHE A CA 1
ATOM 550 C C . PHE A 1 72 ? -10.390 -8.004 12.323 1.00 72.00 72 PHE A C 1
ATOM 552 O O . PHE A 1 72 ? -9.899 -8.935 11.674 1.00 72.00 72 PHE A O 1
ATOM 559 N N . ARG A 1 73 ? -11.664 -7.999 12.711 1.00 68.56 73 ARG A N 1
ATOM 560 C CA . ARG A 1 73 ? -12.669 -8.969 12.273 1.00 68.56 73 ARG A CA 1
ATOM 561 C C . ARG A 1 73 ? -13.634 -8.309 11.300 1.00 68.56 73 ARG A C 1
ATOM 563 O O . ARG A 1 73 ? -13.843 -7.099 11.330 1.00 68.56 73 ARG A O 1
ATOM 570 N N . ARG A 1 74 ? -14.245 -9.128 10.441 1.00 69.31 74 ARG A N 1
ATOM 571 C CA . ARG A 1 74 ? -15.312 -8.665 9.550 1.00 69.31 74 ARG A CA 1
ATOM 572 C C . ARG A 1 74 ? -16.447 -8.054 10.374 1.00 69.31 74 ARG A C 1
ATOM 574 O O . ARG A 1 74 ? -17.031 -8.754 11.198 1.00 69.31 74 ARG A O 1
ATOM 581 N N . GLY A 1 75 ? -16.736 -6.776 10.135 1.00 72.12 75 GLY A N 1
ATOM 582 C CA . GLY A 1 75 ? -17.772 -6.012 10.839 1.00 72.12 75 GLY A CA 1
ATOM 583 C C . GLY A 1 75 ? -17.272 -5.168 12.017 1.00 72.12 75 GLY A C 1
ATOM 584 O O . GLY A 1 75 ? -18.080 -4.481 12.642 1.00 72.12 75 GLY A O 1
ATOM 585 N N . ASP A 1 76 ? -15.970 -5.175 12.317 1.00 73.38 76 ASP A N 1
ATOM 586 C CA . ASP A 1 76 ? -15.403 -4.261 13.310 1.00 73.38 76 ASP A CA 1
ATOM 587 C C . ASP A 1 76 ? -15.391 -2.822 12.784 1.00 73.38 76 ASP A C 1
ATOM 589 O O . ASP A 1 76 ? -15.178 -2.583 11.597 1.00 73.38 76 ASP A O 1
ATOM 593 N N . ARG A 1 77 ? -15.568 -1.850 13.687 1.00 71.75 77 ARG A N 1
ATOM 594 C CA . ARG A 1 77 ? -15.378 -0.422 13.398 1.00 71.75 77 ARG A CA 1
ATOM 595 C C . ARG A 1 77 ? -13.985 0.002 13.829 1.00 71.75 77 ARG A C 1
ATOM 597 O O . ARG A 1 77 ? -13.680 0.022 15.020 1.00 71.75 77 ARG A O 1
ATOM 604 N N . VAL A 1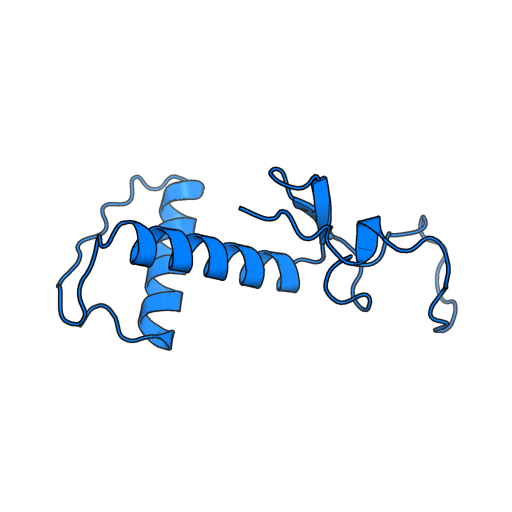 78 ? -13.152 0.369 12.864 1.00 73.94 78 VAL A N 1
ATOM 605 C CA . VAL A 1 78 ? -11.742 0.698 13.096 1.00 73.94 78 VAL A CA 1
ATOM 606 C C . VAL A 1 78 ? -11.522 2.193 12.899 1.00 73.94 78 VAL A C 1
ATOM 608 O O . VAL A 1 78 ? -11.708 2.718 11.804 1.00 73.94 78 VAL A O 1
ATOM 611 N N . ALA A 1 79 ? -11.090 2.883 13.955 1.00 77.50 79 ALA A N 1
ATOM 612 C CA . ALA A 1 79 ? -10.655 4.272 13.867 1.00 77.50 79 ALA A CA 1
ATOM 613 C C . ALA A 1 79 ? -9.152 4.329 13.559 1.00 77.50 79 ALA A C 1
ATOM 615 O O . ALA A 1 79 ? -8.336 3.807 14.318 1.00 77.50 79 ALA A O 1
ATOM 616 N N . VAL A 1 80 ? -8.777 4.983 12.458 1.00 76.25 80 VAL A N 1
ATOM 617 C CA . VAL A 1 80 ? -7.372 5.156 12.061 1.00 76.25 80 VAL A CA 1
ATOM 618 C C . VAL A 1 80 ? -6.936 6.585 12.369 1.00 76.25 80 VAL A C 1
ATOM 620 O O . VAL A 1 80 ? -7.317 7.529 11.680 1.00 76.25 80 VAL A O 1
ATOM 623 N N . GLY A 1 81 ? -6.128 6.751 13.416 1.00 78.50 81 GLY A N 1
ATOM 624 C CA . GLY A 1 81 ? -5.486 8.025 13.730 1.00 78.50 81 GLY A CA 1
ATOM 625 C C . GLY A 1 81 ? -4.235 8.227 12.878 1.00 78.50 81 GLY A C 1
ATOM 626 O O . GLY A 1 81 ? -3.261 7.493 13.031 1.00 78.50 81 GLY A O 1
ATOM 627 N N . VAL A 1 82 ? -4.240 9.225 11.995 1.00 83.81 82 VAL A N 1
ATOM 628 C CA . VAL A 1 82 ? -3.077 9.584 11.168 1.00 83.81 82 VAL A CA 1
ATOM 629 C C . VAL A 1 82 ? -2.446 10.888 11.628 1.00 83.81 82 VAL A C 1
ATOM 631 O O . VAL A 1 82 ? -3.106 11.913 11.740 1.00 83.81 82 VAL A O 1
ATOM 634 N N . SER A 1 83 ? -1.129 10.859 11.831 1.00 81.75 83 SER A N 1
ATOM 635 C CA . SER A 1 83 ? -0.323 12.014 12.246 1.00 81.75 83 SER A CA 1
ATOM 636 C C . SER A 1 83 ? -0.066 13.049 11.138 1.00 81.75 83 SER A C 1
ATOM 638 O O . SER A 1 83 ? 0.597 14.049 11.388 1.00 81.75 83 SER A O 1
ATOM 640 N N . GLY A 1 84 ? -0.533 12.805 9.905 1.00 78.25 84 GLY A N 1
ATOM 641 C CA . GLY A 1 84 ? -0.242 13.643 8.731 1.00 78.25 84 GLY A CA 1
ATOM 642 C C . GLY A 1 84 ? 1.141 13.409 8.105 1.00 78.25 84 GLY A C 1
ATOM 643 O O . GLY A 1 84 ? 1.553 14.134 7.204 1.00 78.25 84 GLY A O 1
ATOM 644 N N . GLY A 1 85 ? 1.873 12.388 8.561 1.00 82.75 85 GLY A N 1
ATOM 645 C CA . GLY A 1 85 ? 3.119 11.952 7.935 1.00 82.75 85 GLY A CA 1
ATOM 646 C C . GLY A 1 85 ? 2.890 11.303 6.566 1.00 82.75 85 GLY A C 1
ATOM 647 O O . GLY A 1 85 ? 1.786 10.856 6.243 1.00 82.75 85 GLY A O 1
ATOM 648 N N . LYS A 1 86 ? 3.957 11.217 5.761 1.00 82.44 86 LYS A N 1
ATOM 649 C CA . LYS A 1 86 ? 3.921 10.554 4.445 1.00 82.44 86 LYS A CA 1
ATOM 650 C C . LYS A 1 86 ? 3.477 9.098 4.585 1.00 82.44 86 LYS A C 1
ATOM 652 O O . LYS A 1 86 ? 2.542 8.672 3.919 1.00 82.44 86 LYS A O 1
ATOM 657 N N . ASP A 1 87 ? 4.095 8.377 5.510 1.00 80.12 87 ASP A N 1
ATOM 658 C CA . ASP A 1 87 ? 3.842 6.955 5.731 1.00 80.12 87 ASP A CA 1
ATOM 659 C C . ASP A 1 87 ? 2.450 6.705 6.322 1.00 80.12 87 ASP A C 1
ATOM 661 O O . ASP A 1 87 ? 1.710 5.850 5.838 1.00 80.12 87 ASP A O 1
ATOM 665 N N . SER A 1 88 ? 2.045 7.511 7.309 1.00 82.44 88 SER A N 1
ATOM 666 C CA . SER A 1 88 ? 0.734 7.403 7.957 1.00 82.44 88 SER A CA 1
ATOM 667 C C . SER A 1 88 ? -0.408 7.662 6.971 1.00 82.44 88 SER A C 1
ATOM 669 O O . SER A 1 88 ? -1.392 6.925 6.956 1.00 82.44 88 SER A O 1
ATOM 671 N N . THR A 1 89 ? -0.269 8.672 6.108 1.00 85.31 89 THR A N 1
ATOM 672 C CA . THR A 1 89 ? -1.303 9.023 5.120 1.00 85.31 89 THR A CA 1
ATOM 673 C C . THR A 1 89 ? -1.416 7.968 4.019 1.00 85.31 89 THR A C 1
ATOM 675 O O . THR A 1 89 ? -2.525 7.601 3.631 1.00 85.31 89 THR A O 1
ATOM 678 N N . VAL A 1 90 ? -0.284 7.428 3.551 1.00 85.44 90 VAL A N 1
ATOM 679 C CA . VAL A 1 90 ? -0.276 6.329 2.573 1.00 85.44 90 VAL A CA 1
ATOM 680 C C . VAL A 1 90 ? -0.943 5.086 3.156 1.00 85.44 90 VAL A C 1
ATOM 682 O O . VAL A 1 90 ? -1.778 4.477 2.490 1.00 85.44 90 VAL A O 1
ATOM 685 N N . LEU A 1 91 ? -0.638 4.740 4.409 1.00 82.94 91 LEU A N 1
ATOM 686 C CA . LEU A 1 91 ? -1.243 3.583 5.064 1.00 82.94 91 LEU A CA 1
ATOM 687 C C . LEU A 1 91 ? -2.762 3.739 5.212 1.00 82.94 91 LEU A C 1
ATOM 689 O O . LEU A 1 91 ? -3.496 2.818 4.868 1.00 82.94 91 LEU A O 1
ATOM 693 N N . ALA A 1 92 ? -3.251 4.901 5.656 1.00 85.06 92 ALA A N 1
ATOM 694 C CA . ALA A 1 92 ? -4.692 5.147 5.757 1.00 85.06 92 ALA A CA 1
ATOM 695 C C . ALA A 1 92 ? -5.399 5.050 4.394 1.00 85.06 92 ALA A C 1
ATOM 697 O O . ALA A 1 92 ? -6.487 4.476 4.294 1.00 85.06 92 ALA A O 1
ATOM 698 N N . HIS A 1 93 ? -4.763 5.549 3.331 1.00 86.19 93 HIS A N 1
ATOM 699 C CA . HIS A 1 93 ? -5.289 5.433 1.972 1.00 86.19 93 HIS A CA 1
ATOM 700 C C . HIS A 1 93 ? -5.362 3.972 1.499 1.00 86.19 93 HIS A C 1
ATOM 702 O O . HIS A 1 93 ? -6.360 3.551 0.910 1.00 86.19 93 HIS A O 1
ATOM 708 N N . VAL A 1 94 ? -4.337 3.175 1.799 1.00 85.62 94 VAL A N 1
ATOM 709 C CA . VAL A 1 94 ? -4.264 1.755 1.427 1.00 85.62 94 VAL A CA 1
ATOM 710 C C . VAL A 1 94 ? -5.275 0.928 2.213 1.00 85.62 94 VAL A C 1
ATOM 712 O O . VAL A 1 94 ? -5.995 0.139 1.611 1.00 85.62 94 VAL A O 1
ATOM 715 N N . LEU A 1 95 ? -5.416 1.161 3.521 1.00 82.12 95 LEU A N 1
ATOM 716 C CA . LEU A 1 95 ? -6.448 0.522 4.345 1.00 82.12 95 LEU A CA 1
ATOM 717 C C . LEU A 1 95 ? -7.853 0.817 3.817 1.00 82.12 95 LEU A C 1
ATOM 719 O O . LEU A 1 95 ? -8.665 -0.095 3.695 1.00 82.12 95 LEU A O 1
ATOM 723 N N . THR A 1 96 ? -8.120 2.069 3.440 1.00 82.94 96 THR A N 1
ATOM 724 C CA . THR A 1 96 ? -9.400 2.463 2.830 1.00 82.94 96 THR A CA 1
ATOM 725 C C . THR A 1 96 ? -9.631 1.735 1.501 1.00 82.94 96 THR A C 1
ATOM 727 O O . THR A 1 96 ? -10.712 1.199 1.265 1.00 82.94 96 THR A O 1
ATOM 730 N N . THR A 1 97 ? -8.604 1.662 0.648 1.00 82.50 97 THR A N 1
ATOM 731 C CA . THR A 1 97 ? -8.668 0.980 -0.658 1.00 82.50 97 THR A CA 1
ATOM 732 C C . THR A 1 97 ? -8.898 -0.523 -0.508 1.00 82.50 97 THR A C 1
ATOM 734 O O . THR A 1 97 ? -9.718 -1.100 -1.221 1.00 82.50 97 THR A O 1
ATOM 737 N N . LEU A 1 98 ? -8.204 -1.163 0.432 1.00 79.75 98 LEU A N 1
ATOM 738 C CA . LEU A 1 98 ? -8.367 -2.582 0.732 1.00 79.75 98 LEU A CA 1
ATOM 739 C C . LEU A 1 98 ? -9.740 -2.870 1.346 1.00 79.75 98 LEU A C 1
ATOM 741 O O . LEU A 1 98 ? -10.384 -3.845 0.959 1.00 79.75 98 LEU A O 1
ATOM 745 N N . ASN A 1 99 ? -10.228 -1.999 2.234 1.00 77.81 99 ASN A N 1
ATOM 746 C CA . ASN A 1 99 ? -11.556 -2.144 2.817 1.00 77.81 99 ASN A CA 1
ATOM 747 C C . ASN A 1 99 ? -12.656 -2.121 1.748 1.00 77.81 99 ASN A C 1
ATOM 749 O O . ASN A 1 99 ? -13.554 -2.955 1.778 1.00 77.81 99 ASN A O 1
ATOM 753 N N . ALA A 1 100 ? -12.545 -1.232 0.756 1.00 77.69 100 ALA A N 1
ATOM 754 C CA . ALA A 1 100 ? -13.484 -1.173 -0.365 1.00 77.69 100 ALA A CA 1
ATOM 755 C C . ALA A 1 100 ? -13.469 -2.437 -1.248 1.00 77.69 100 ALA A C 1
ATOM 757 O O . ALA A 1 100 ? -14.467 -2.739 -1.894 1.00 77.69 100 ALA A O 1
ATOM 758 N N . ARG A 1 101 ? -12.350 -3.173 -1.301 1.00 76.56 101 ARG A N 1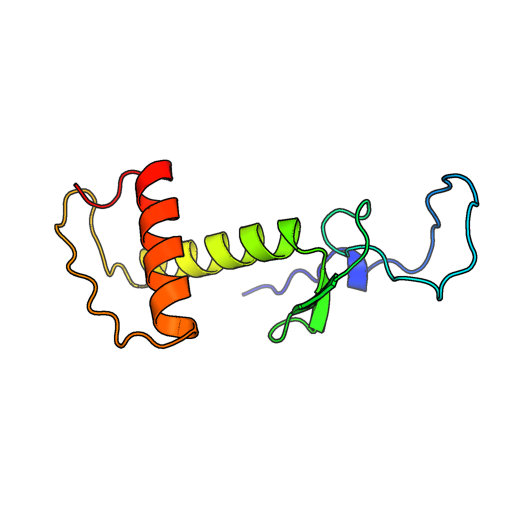
ATOM 759 C CA . ARG A 1 101 ? -12.214 -4.393 -2.117 1.00 76.56 101 ARG A CA 1
ATOM 760 C C . ARG A 1 101 ? -12.598 -5.674 -1.380 1.00 76.56 101 ARG A C 1
ATOM 762 O O . ARG A 1 101 ? -13.023 -6.626 -2.026 1.00 76.56 101 ARG A O 1
ATOM 769 N N . HIS A 1 102 ? -12.406 -5.722 -0.063 1.00 71.69 102 HIS A N 1
ATOM 770 C CA . HIS A 1 102 ? -12.544 -6.953 0.720 1.00 71.69 102 HIS A CA 1
ATOM 771 C C . HIS A 1 102 ? -13.608 -6.903 1.832 1.00 71.69 102 HIS A C 1
ATOM 773 O O . HIS A 1 102 ? -13.852 -7.936 2.472 1.00 71.69 102 HIS A O 1
ATOM 779 N N . GLU A 1 103 ? -14.227 -5.735 2.046 1.00 65.19 103 GLU A N 1
ATOM 780 C CA . GLU A 1 103 ? -15.329 -5.496 2.990 1.00 65.19 103 GLU A CA 1
ATOM 781 C C . GLU A 1 103 ? -15.005 -6.003 4.408 1.00 65.19 103 GLU A C 1
ATOM 783 O O . GLU A 1 103 ? -15.689 -6.865 4.966 1.00 65.19 103 GLU A O 1
ATOM 788 N N . TRP A 1 104 ? -13.896 -5.535 4.989 1.00 64.00 104 TRP A N 1
ATOM 789 C CA . TRP A 1 104 ? -13.488 -5.946 6.340 1.00 64.00 104 TRP A CA 1
ATOM 790 C C . TRP A 1 104 ? -14.159 -5.120 7.440 1.00 64.00 104 TRP A C 1
ATOM 792 O O . TRP A 1 104 ? -14.499 -5.656 8.489 1.00 64.00 104 TRP A O 1
ATOM 802 N N . VAL A 1 105 ? -14.356 -3.830 7.203 1.00 54.66 105 VAL A N 1
ATOM 803 C CA . VAL A 1 105 ? -14.772 -2.814 8.173 1.00 54.66 105 VAL A CA 1
ATOM 804 C C . VAL A 1 105 ? -16.028 -2.140 7.615 1.00 54.66 105 VAL A C 1
ATOM 806 O O . VAL A 1 105 ? -16.005 -1.658 6.479 1.00 54.66 105 VAL A O 1
ATOM 809 N N . GLN A 1 106 ? -17.117 -2.132 8.391 1.00 50.34 106 GLN A N 1
ATOM 810 C CA . GLN A 1 106 ? -18.418 -1.546 8.022 1.00 50.34 106 GLN A CA 1
ATOM 811 C C . GLN A 1 106 ? -18.716 -0.255 8.784 1.00 50.34 106 GLN A C 1
ATOM 813 O O . GLN A 1 106 ? -18.486 -0.212 10.015 1.00 50.34 106 GLN A O 1
#

pLDDT: mean 72.03, std 15.88, range [35.81, 89.81]

Radius of gyration: 18.01 Å; chains: 1; bounding box: 38×35×46 Å

Sequence (106 aa):
KGSELPPCLQREHQPVAREPSAMAPTARLCCICGEARAALRRPKTFEQVCRGCFYRAFEDEVHETIVGSGMFRRGDRVAVGVSGGKDSTVLAHVLTTLNARHEWVQ

Organism: NCBI:txid1486919